Protein 2WZL (pdb70)

Nearest PDB structures (foldseek):
  2wzl-assembly1_A  TM=1.009E+00  e=7.618E-19  Lyssavirus mokola
  7c20-assembly1_A  TM=9.897E-01  e=4.700E-14  Rabies virus Nishigahara RCEH
  7t5h-assembly1_A  TM=9.795E-01  e=1.997E-13  Rabies virus Nishigahara RCEH
  3oa1-assembly2_B  TM=9.879E-01  e=2.541E-13  Rabies virus strain Pasteur vaccin
  7c21-assembly1_A  TM=9.976E-01  e=1.646E-12  Lyssavirus duvenhage

Foldseek 3Di:
DLLVLLLVLCVVCQVPWDWAAWPPGGIDIDGNVVLVDDSSVLSVQLVPQPPSSVQSVVSHRDPRLLSCLSVCLVRPPVCVNTHPNVRSVVVNVVSVVVVVVVVVDDD

B-factor: mean 12.68, std 5.73, range [3.29, 70.08]

Sequence (107 aa):
DIEGEVAHQVAESFSKKYKFPSRSSGIFLWNFEQLKMNLDDIVKAAMNVPGVERIAEKGGKLPLRCILGFVALDSSKRFRLLADNDKVARLIQEDINSYMARLEEAE

CATH classification: 1.20.120.820

InterPro domains:
  IPR004259 Phosphoprotein M1-like [PF03012] (1-297)
  IPR037199 Phosphoprotein, C-terminal [G3DSA:1.20.120.820] (197-303)
  IPR037199 Phosphoprotein, C-terminal [SSF118173] (189-297)
  IPR049506 Rhabdovirus phosphoprotein, C-terminal domain [cd21032] (191-295)

Structure (mmCIF, N/CA/C/O backbone):
data_2WZL
#
_entry.id   2WZL
#
_cell.length_a   25.840
_cell.length_b   48.870
_cell.length_c   85.945
_cell.angle_alpha   90.00
_cell.angle_beta   90.00
_cell.angle_gamma   90.00
#
_symmetry.space_group_name_H-M   'P 21 21 21'
#
loop_
_entity.id
_entity.type
_entity.pdbx_description
1 polymer PHOSPHOPROTEIN
2 non-polymer GLYCEROL
3 water water
#
loop_
_a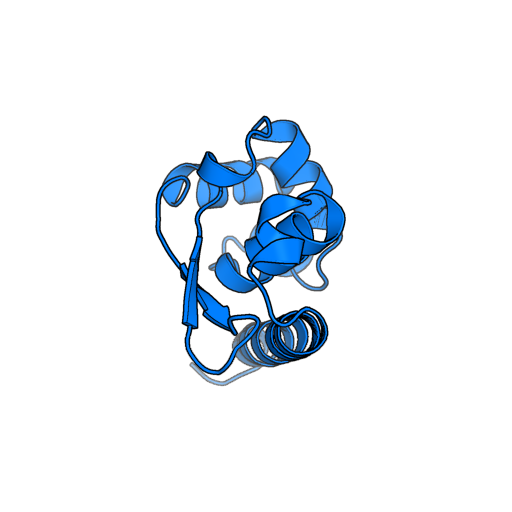tom_site.group_PDB
_atom_site.id
_atom_site.type_symbol
_atom_site.label_atom_id
_atom_site.label_alt_id
_atom_site.label_comp_id
_atom_site.label_asym_id
_atom_site.label_entity_id
_atom_site.label_seq_id
_atom_site.pdbx_PDB_ins_code
_atom_site.Cartn_x
_atom_site.Cartn_y
_atom_site.Cartn_z
_atom_site.occupancy
_atom_site.B_iso_or_equiv
_atom_site.auth_seq_id
_atom_site.auth_comp_id
_atom_site.auth_asym_id
_atom_site.auth_atom_id
_atom_site.pdbx_PDB_model_num
ATOM 1 N N . ASP A 1 197 ? 23.118 46.720 19.208 1.00 14.46 197 ASP A N 1
ATOM 2 C CA . ASP A 1 197 ? 23.330 47.347 17.851 1.00 14.89 197 ASP A CA 1
ATOM 3 C C . ASP A 1 197 ? 22.994 46.383 16.711 1.00 13.93 197 ASP A C 1
ATOM 4 O O . ASP A 1 197 ? 21.824 46.083 16.523 1.00 14.26 197 ASP A O 1
ATOM 9 N N . ILE A 1 198 ? 23.982 45.913 15.938 1.00 12.79 198 ILE A N 1
ATOM 10 C CA . ILE A 1 198 ? 23.694 44.881 14.932 1.00 11.65 198 ILE A CA 1
ATOM 11 C C . ILE A 1 198 ? 23.058 43.661 15.608 1.00 10.97 198 ILE A C 1
ATOM 12 O O . ILE A 1 198 ? 21.993 43.191 15.204 1.00 11.57 198 ILE A O 1
ATOM 17 N N . GLU A 1 199 ? 23.704 43.161 16.651 1.00 10.33 199 GLU A N 1
ATOM 18 C CA . GLU A 1 199 ? 23.143 42.056 17.424 1.00 9.54 199 GLU A CA 1
ATOM 19 C C . GLU A 1 199 ? 21.811 42.444 18.058 1.00 8.49 199 GLU A C 1
ATOM 20 O O . GLU A 1 199 ? 20.910 41.617 18.144 1.00 7.94 199 GLU A O 1
ATOM 26 N N . GLY A 1 200 ? 21.699 43.708 18.480 1.00 8.47 200 GLY A N 1
ATOM 27 C CA . GLY A 1 200 ? 20.457 44.277 19.014 1.00 7.58 200 GLY A CA 1
ATOM 28 C C . GLY A 1 200 ? 19.331 44.266 17.993 1.00 7.49 200 GLY A C 1
ATOM 29 O O . GLY A 1 200 ? 18.199 44.000 18.342 1.00 7.32 200 GLY A O 1
ATOM 30 N N . GLU A 1 201 ? 19.649 44.529 16.725 1.00 7.30 201 GLU A N 1
ATOM 31 C CA . GLU A 1 201 ? 18.661 44.459 15.640 1.00 7.92 201 GLU A CA 1
ATOM 32 C C . GLU A 1 201 ? 18.190 43.012 15.385 1.00 8.07 201 GLU A C 1
ATOM 33 O O . GLU A 1 201 ? 17.005 42.770 15.124 1.00 8.24 201 GLU A O 1
ATOM 39 N N . VAL A 1 202 ? 19.117 42.059 15.476 1.00 8.44 202 VAL A N 1
ATOM 40 C CA . VAL A 1 202 ? 18.773 40.636 15.362 1.00 8.15 202 VAL A CA 1
ATOM 41 C C . VAL A 1 202 ? 17.905 40.261 16.553 1.00 8.77 202 VAL A C 1
ATOM 42 O O . VAL A 1 202 ? 16.901 39.569 16.408 1.00 9.46 202 VAL A O 1
ATOM 46 N N . ALA A 1 203 ? 18.272 40.750 17.730 1.00 8.30 203 ALA A N 1
ATOM 47 C CA . ALA A 1 203 ? 17.515 40.432 18.941 1.00 8.36 203 ALA A CA 1
ATOM 48 C C . ALA A 1 203 ? 16.060 40.920 18.868 1.00 8.67 203 ALA A C 1
ATOM 49 O O . ALA A 1 203 ? 15.129 40.199 19.247 1.00 7.70 203 ALA A O 1
ATOM 51 N N . HIS A 1 204 ? 15.882 42.139 18.361 1.00 9.14 204 HIS A N 1
ATOM 52 C CA . HIS A 1 204 ? 14.558 42.707 18.110 1.00 9.50 204 HIS A CA 1
ATOM 53 C C . HIS A 1 204 ? 13.709 41.826 17.179 1.00 9.57 204 HIS A C 1
ATOM 54 O O . HIS A 1 204 ? 12.610 41.413 17.567 1.00 10.21 204 HIS A O 1
ATOM 61 N N . GLN A 1 205 ? 14.219 41.523 15.981 1.00 9.64 205 GLN A N 1
ATOM 62 C CA . GLN A 1 205 ? 13.464 40.785 14.946 1.00 9.36 205 GLN A CA 1
ATOM 63 C C . GLN A 1 205 ? 13.094 39.369 15.396 1.00 9.49 205 GLN A C 1
ATOM 64 O O . GLN A 1 205 ? 11.982 38.919 15.175 1.00 9.70 205 GLN A O 1
ATOM 70 N N . VAL A 1 206 ? 14.027 38.683 16.038 1.00 9.95 206 VAL A N 1
ATOM 71 C CA . VAL A 1 206 ? 13.765 37.387 16.664 1.00 10.00 206 VAL A CA 1
ATOM 72 C C . VAL A 1 206 ? 12.692 37.462 17.761 1.00 10.41 206 VAL A C 1
ATOM 73 O O . VAL A 1 206 ? 11.811 36.596 17.836 1.00 10.00 206 VAL A O 1
ATOM 77 N N . ALA A 1 207 ? 12.775 38.486 18.613 1.00 10.84 207 ALA A N 1
ATOM 78 C CA . ALA A 1 207 ? 11.840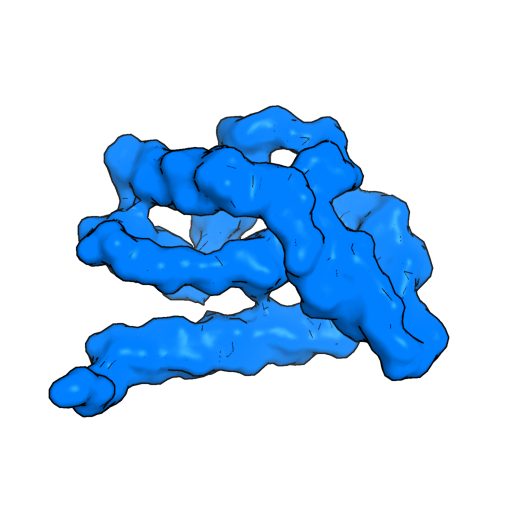 38.656 19.717 1.00 10.89 207 ALA A CA 1
ATOM 79 C C . ALA A 1 207 ? 10.443 38.894 19.167 1.00 11.55 207 ALA A C 1
ATOM 80 O O . ALA A 1 207 ? 9.463 38.341 19.665 1.00 11.48 207 ALA A O 1
ATOM 82 N N . GLU A 1 208 ? 10.375 39.708 18.118 1.00 12.30 208 GLU A N 1
ATOM 83 C CA . GLU A 1 208 ? 9.123 40.060 17.458 1.00 12.96 208 GLU A CA 1
ATOM 84 C C . GLU A 1 208 ? 8.386 38.841 16.869 1.00 13.14 208 GLU A C 1
ATOM 85 O O . GLU A 1 208 ? 7.151 38.800 16.895 1.00 13.18 208 GLU A O 1
ATOM 91 N N . SER A 1 209 ? 9.147 37.854 16.392 1.00 12.98 209 SER A N 1
ATOM 92 C CA . SER A 1 209 ? 8.596 36.622 15.819 1.00 13.00 209 SER A CA 1
ATOM 93 C C . SER A 1 209 ? 8.854 35.383 16.684 1.00 12.71 209 SER A C 1
ATOM 94 O O . SER A 1 209 ? 8.936 34.263 16.180 1.00 12.61 209 SER A O 1
ATOM 97 N N . PHE A 1 210 ? 8.939 35.591 17.992 1.00 12.16 210 PHE A N 1
ATOM 98 C CA . PHE A 1 210 ? 9.423 34.568 18.902 1.00 11.88 210 PHE A CA 1
ATOM 99 C C . PHE A 1 210 ? 8.564 33.316 18.946 1.00 11.75 210 PHE A C 1
ATOM 100 O O . PHE A 1 210 ? 9.092 32.205 19.017 1.00 11.99 210 PHE A O 1
ATOM 108 N N . SER A 1 211 ? 7.249 33.496 18.889 1.00 11.24 211 SER A N 1
ATOM 109 C CA . SER A 1 211 ? 6.324 32.371 18.921 1.00 11.42 211 SER A CA 1
ATOM 110 C C . SER A 1 211 ? 5.790 32.057 17.536 1.00 10.95 211 SER A C 1
ATOM 111 O O . SER A 1 211 ? 4.955 31.174 17.375 1.00 10.74 211 SER A O 1
ATOM 114 N N . LYS A 1 212 ? 6.278 32.781 16.534 1.00 11.05 212 LYS A N 1
ATOM 115 C CA . LYS A 1 212 ? 5.755 32.641 15.183 1.00 10.89 212 LYS A CA 1
ATOM 116 C C . LYS A 1 212 ? 6.223 31.330 14.586 1.00 10.95 212 LYS A C 1
ATOM 117 O O . LYS A 1 212 ? 7.408 31.020 14.594 1.00 11.48 212 LYS A O 1
ATOM 123 N N . LYS A 1 213 ? 5.272 30.565 14.067 1.00 10.85 213 LYS A N 1
ATOM 124 C CA . LYS A 1 213 ? 5.524 29.232 13.557 1.00 10.34 213 LYS A CA 1
ATOM 125 C C . LYS A 1 213 ? 5.902 29.219 12.089 1.00 10.54 213 LYS A C 1
ATOM 126 O O . LYS A 1 213 ? 5.187 29.751 11.226 1.00 9.83 213 LYS A O 1
ATOM 132 N N . TYR A 1 214 ? 7.048 28.608 11.831 1.00 10.10 214 TYR A N 1
ATOM 133 C CA . TYR A 1 214 ? 7.524 28.416 10.476 1.00 10.03 214 TYR A CA 1
ATOM 134 C C . TYR A 1 214 ? 7.448 26.932 10.124 1.00 9.43 214 TYR A C 1
ATOM 135 O O . TYR A 1 214 ? 7.269 26.084 10.994 1.00 9.16 214 TYR A O 1
ATOM 144 N N . LYS A 1 215 ? 7.564 26.620 8.840 1.00 9.59 215 LYS A N 1
ATOM 145 C CA . LYS A 1 215 ? 7.417 25.249 8.385 1.00 9.12 215 LYS A CA 1
ATOM 146 C C . LYS A 1 215 ? 8.758 24.660 7.953 1.00 9.55 215 LYS A C 1
ATOM 147 O O . LYS A 1 215 ? 9.611 25.363 7.395 1.00 9.72 215 LYS A O 1
ATOM 153 N N . PHE A 1 216 ? 8.934 23.374 8.249 1.00 9.43 216 PHE A N 1
ATOM 154 C CA . PHE A 1 216 ? 10.174 22.653 7.987 1.00 9.10 216 PHE A CA 1
ATOM 155 C C . PHE A 1 216 ? 9.863 21.255 7.414 1.00 8.88 216 PHE A C 1
ATOM 156 O O . PHE A 1 216 ? 8.780 20.725 7.606 1.00 7.83 216 PHE A O 1
ATOM 164 N N . PRO A 1 217 ? 10.813 20.672 6.670 1.00 9.35 217 PRO A N 1
ATOM 165 C CA . PRO A 1 217 ? 10.647 19.288 6.241 1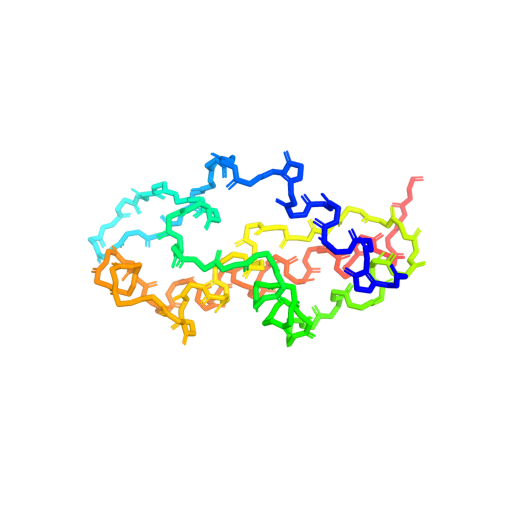.00 9.68 217 PRO A CA 1
ATOM 166 C C . PRO A 1 217 ? 10.690 18.294 7.416 1.00 9.97 217 PRO A C 1
ATOM 167 O O . PRO A 1 217 ? 11.612 18.318 8.237 1.00 9.54 217 PRO A O 1
ATOM 171 N N . SER A 1 218 ? 9.673 17.444 7.475 1.00 10.61 218 SER A N 1
ATOM 172 C CA . SER A 1 218 ? 9.576 16.397 8.463 1.00 11.54 218 SER A CA 1
ATOM 173 C C . SER A 1 218 ? 10.361 15.148 8.075 1.00 12.34 218 SER A C 1
ATOM 174 O O . SER A 1 218 ? 10.567 14.868 6.887 1.00 11.86 218 SER A O 1
ATOM 177 N N . ARG A 1 219 ? 10.752 14.396 9.103 1.00 13.69 219 ARG A N 1
ATOM 178 C CA . ARG A 1 219 ? 11.468 13.130 8.987 1.00 15.45 219 ARG A CA 1
ATOM 179 C C . ARG A 1 219 ? 10.838 12.230 7.933 1.00 16.17 219 ARG A C 1
ATOM 180 O O . ARG A 1 219 ? 11.539 11.657 7.101 1.00 16.54 219 ARG A O 1
ATOM 188 N N . SER A 1 220 ? 9.512 12.116 7.975 1.00 17.25 220 SER A N 1
ATOM 189 C CA . SER A 1 220 ? 8.749 11.346 6.986 1.00 18.02 220 SER A CA 1
ATOM 190 C C . SER A 1 220 ? 8.781 12.041 5.618 1.00 18.28 220 SER A C 1
ATOM 191 O O . SER A 1 220 ? 9.808 12.001 4.924 1.00 19.05 220 SER A O 1
ATOM 194 N N . SER A 1 221 ? 7.672 12.676 5.231 1.00 17.99 221 SER A N 1
ATOM 195 C CA . SER A 1 221 ? 7.596 13.362 3.932 1.00 17.66 221 SER A CA 1
ATOM 196 C C . SER A 1 221 ? 6.877 14.711 3.986 1.00 17.01 221 SER A C 1
ATOM 197 O O . SER A 1 221 ? 7.006 15.526 3.064 1.00 17.48 221 SER A O 1
ATOM 200 N N . GLY A 1 222 ? 6.141 14.952 5.068 1.00 15.79 222 GLY A N 1
ATOM 201 C CA . GLY A 1 222 ? 5.382 16.184 5.205 1.00 14.07 222 GLY A CA 1
ATOM 202 C C . GLY A 1 222 ? 6.199 17.378 5.665 1.00 12.73 222 GLY A C 1
ATOM 203 O O . GLY A 1 222 ? 7.395 17.507 5.351 1.00 11.82 222 GLY A O 1
ATOM 204 N N . ILE A 1 223 ? 5.516 18.270 6.379 1.00 11.66 223 ILE A N 1
ATOM 205 C CA . ILE A 1 223 ? 6.135 19.415 7.047 1.00 11.39 223 ILE A CA 1
ATOM 206 C C . ILE A 1 223 ? 5.784 19.372 8.538 1.00 10.58 223 ILE A C 1
ATOM 207 O O . ILE A 1 223 ? 4.886 18.640 8.946 1.00 10.72 223 ILE A O 1
ATOM 21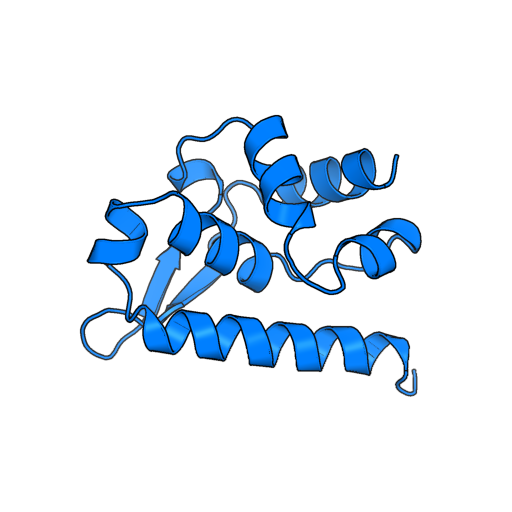2 N N . PHE A 1 224 ? 6.502 20.122 9.356 1.00 9.60 224 PHE A N 1
ATOM 213 C CA . PHE A 1 224 ? 6.077 20.323 10.730 1.00 9.19 224 PHE A CA 1
ATOM 214 C C . PHE A 1 224 ? 6.372 21.766 11.059 1.00 8.94 224 PHE A C 1
ATOM 215 O O . PHE A 1 224 ? 7.113 22.420 10.337 1.00 9.54 224 PHE A O 1
ATOM 223 N N . LEU A 1 225 ? 5.803 22.243 12.156 1.00 9.22 225 LEU A N 1
ATOM 224 C CA . LEU A 1 225 ? 5.871 23.641 12.536 1.00 9.44 225 LEU A CA 1
ATOM 225 C C . LEU A 1 225 ? 6.759 23.811 13.758 1.00 9.72 225 LEU A C 1
ATOM 226 O O . LEU A 1 225 ? 6.774 22.959 14.644 1.00 10.53 225 LEU A O 1
ATOM 231 N N . TRP A 1 226 ? 7.491 24.917 13.804 1.00 9.95 226 TRP A N 1
ATOM 232 C CA . TRP A 1 226 ? 8.469 25.149 14.876 1.00 10.15 226 TRP A CA 1
ATOM 233 C C . TRP A 1 226 ? 8.658 26.644 15.097 1.00 9.69 226 TRP A C 1
ATOM 234 O O . TRP A 1 226 ? 8.622 27.423 14.152 1.00 9.99 226 TRP A O 1
ATOM 245 N N . ASN A 1 227 ? 8.859 27.041 16.347 1.00 9.37 227 ASN A N 1
ATOM 246 C CA . ASN A 1 227 ? 9.195 28.423 16.655 1.00 9.38 227 ASN A CA 1
ATOM 247 C C . ASN A 1 227 ? 10.403 28.565 17.592 1.00 9.77 227 ASN A C 1
ATOM 248 O O . ASN A 1 227 ? 10.869 27.584 18.171 1.00 10.49 227 ASN A O 1
ATOM 253 N N . PHE A 1 228 ? 10.914 29.784 17.729 1.00 9.59 228 PHE A N 1
ATOM 254 C CA . PHE A 1 228 ? 12.038 30.055 18.631 1.00 9.15 228 PHE A CA 1
ATOM 255 C C . PHE A 1 228 ? 11.755 29.645 20.065 1.00 9.05 228 PHE A C 1
ATOM 256 O O . PHE A 1 228 ? 12.624 29.110 20.733 1.00 9.07 228 PHE A O 1
ATOM 264 N N . GLU A 1 229 ? 10.529 29.898 20.510 1.00 9.15 229 GLU A N 1
ATOM 265 C CA . GLU A 1 229 ? 10.054 29.547 21.862 1.00 9.31 229 GLU A CA 1
ATOM 266 C C . GLU A 1 229 ? 10.397 28.093 22.200 1.00 9.27 229 GLU A C 1
ATOM 267 O O . GLU A 1 229 ? 10.829 27.779 23.324 1.00 8.62 229 GLU A O 1
ATOM 273 N N . GLN A 1 230 ? 10.205 27.219 21.209 1.00 9.28 230 GLN A N 1
ATOM 274 C CA . GLN A 1 230 ? 10.376 25.762 21.349 1.00 9.81 230 GLN A CA 1
ATOM 275 C C . GLN A 1 230 ? 11.838 25.310 21.458 1.00 10.31 230 GLN A C 1
ATOM 276 O O . GLN A 1 230 ? 12.107 24.156 21.796 1.00 10.31 230 GLN A O 1
ATOM 282 N N . LEU A 1 231 ? 12.771 26.216 21.171 1.00 10.48 231 LEU A N 1
ATOM 283 C CA . LEU A 1 231 ? 14.202 25.958 21.365 1.00 10.58 231 LEU A CA 1
ATOM 284 C C . LEU A 1 231 ? 14.574 25.828 22.856 1.00 10.73 231 LEU A C 1
ATOM 285 O O . LEU A 1 231 ? 15.588 25.218 23.206 1.00 10.44 231 LEU A O 1
ATOM 290 N N . LYS A 1 232 ? 13.721 26.377 23.721 1.00 11.35 232 LYS A N 1
ATOM 291 C CA . LYS A 1 232 ? 13.965 26.490 25.168 1.00 11.55 232 LYS A CA 1
ATOM 292 C C . LYS A 1 232 ? 15.287 27.179 25.521 1.00 11.55 232 LYS A C 1
ATOM 293 O O . LYS A 1 232 ? 15.923 26.858 26.539 1.00 11.77 232 LYS A O 1
ATOM 299 N N . MET A 1 233 ? 15.639 28.166 24.705 1.00 11.03 233 MET A N 1
ATOM 300 C CA . MET A 1 233 ? 16.874 28.925 24.822 1.00 10.88 233 MET A CA 1
ATOM 301 C C . MET A 1 233 ? 16.580 30.397 25.132 1.00 10.37 233 MET A C 1
ATOM 302 O O . MET A 1 233 ? 15.551 30.923 24.724 1.00 10.13 2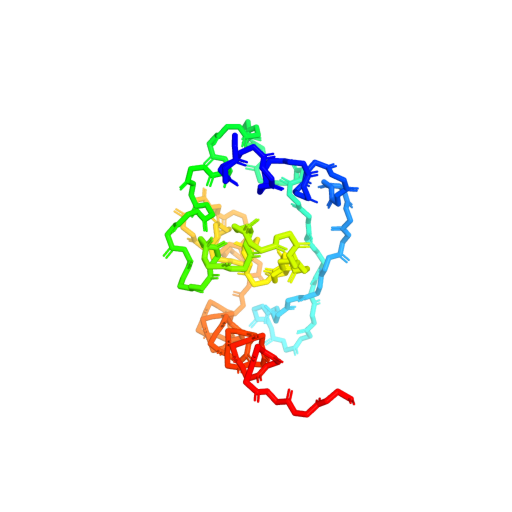33 MET A O 1
ATOM 307 N N . ASN A 1 234 ? 17.503 31.050 25.833 1.00 10.00 234 ASN A N 1
ATOM 308 C CA . ASN A 1 234 ? 17.454 32.499 26.091 1.00 10.39 234 ASN A CA 1
ATOM 309 C C . ASN A 1 234 ? 17.599 33.294 24.796 1.00 10.15 234 ASN A C 1
ATOM 310 O O . ASN A 1 234 ? 18.170 32.805 23.839 1.00 9.09 234 ASN A O 1
ATOM 315 N N . LEU A 1 235 ? 17.093 34.523 24.779 1.00 10.14 235 LEU A N 1
ATOM 316 C CA . LEU A 1 235 ? 17.173 35.359 23.567 1.00 9.92 235 LEU A CA 1
ATOM 317 C C . LEU A 1 235 ? 18.624 35.653 23.173 1.00 9.68 235 LEU A C 1
ATOM 318 O O . LEU A 1 235 ? 18.947 35.626 21.995 1.00 10.16 235 LEU A O 1
ATOM 323 N N . ASP A 1 236 ? 19.478 35.907 24.170 1.00 9.96 236 ASP A N 1
ATOM 324 C CA . ASP A 1 236 ? 20.914 36.155 23.982 1.00 9.87 236 ASP A CA 1
ATOM 325 C C . ASP A 1 236 ? 21.583 34.985 23.235 1.00 10.42 236 ASP A C 1
ATOM 326 O O . ASP A 1 236 ? 22.199 35.185 22.167 1.00 10.79 236 ASP A O 1
ATOM 331 N N . ASP A 1 237 ? 21.421 33.765 23.766 1.00 9.99 237 ASP A N 1
ATOM 332 C CA . ASP A 1 237 ? 21.992 32.560 23.160 1.00 9.28 237 ASP A CA 1
ATOM 333 C C . ASP A 1 237 ? 21.533 32.360 21.734 1.00 9.55 237 ASP A C 1
ATOM 334 O O . ASP A 1 237 ? 22.330 31.971 20.879 1.00 9.68 237 ASP A O 1
ATOM 339 N N . ILE A 1 238 ? 20.252 32.629 21.488 1.00 9.81 238 ILE A N 1
ATOM 340 C CA . ILE A 1 238 ? 19.688 32.554 20.137 1.00 10.67 238 ILE A CA 1
ATOM 341 C C . ILE A 1 238 ? 20.303 33.594 19.196 1.00 11.11 238 ILE A C 1
ATOM 342 O O . ILE A 1 238 ? 20.572 33.297 18.028 1.00 11.39 238 ILE A O 1
ATOM 347 N N . VAL A 1 239 ? 20.516 34.815 19.687 1.00 11.30 239 VAL A N 1
ATOM 348 C CA . VAL A 1 239 ? 21.106 35.874 18.841 1.00 11.70 239 VAL A CA 1
ATOM 349 C C . VAL A 1 239 ? 22.558 35.519 18.502 1.00 11.61 239 VAL A C 1
ATOM 350 O O . VAL A 1 239 ? 22.970 35.570 17.339 1.00 11.09 239 VAL A O 1
ATOM 354 N N . LYS A 1 240 ? 23.309 35.135 19.529 1.00 11.66 240 LYS A N 1
ATOM 355 C CA . LYS A 1 240 ? 24.676 34.650 19.396 1.00 12.47 240 LYS A CA 1
ATOM 356 C C . LYS A 1 240 ? 24.783 33.575 18.317 1.00 12.66 240 LYS A C 1
ATOM 357 O O . LYS A 1 240 ? 25.615 33.668 17.421 1.00 14.16 240 LYS A O 1
ATOM 363 N N . ALA A 1 241 ? 23.905 32.579 18.386 1.00 12.57 241 ALA A N 1
ATOM 364 C CA . ALA A 1 241 ? 23.889 31.483 17.439 1.00 12.15 241 ALA A CA 1
ATOM 365 C C . ALA A 1 241 ? 23.426 31.930 16.038 1.00 12.37 241 ALA A C 1
ATOM 366 O O . ALA A 1 241 ? 23.921 31.413 15.041 1.00 11.46 241 ALA A O 1
ATOM 368 N N . ALA A 1 242 ? 22.502 32.894 15.975 1.00 12.57 242 ALA A N 1
ATOM 369 C CA . ALA A 1 242 ? 22.040 33.473 14.693 1.00 13.09 242 ALA A CA 1
ATOM 370 C C . ALA A 1 242 ? 23.133 34.187 13.896 1.00 13.25 242 ALA A C 1
ATOM 371 O O . ALA A 1 242 ? 23.064 34.255 12.647 1.00 13.63 242 ALA A O 1
ATOM 373 N N . MET A 1 243 ? 24.099 34.765 14.610 1.00 13.49 243 MET A N 1
ATOM 374 C CA . MET A 1 243 ? 25.271 35.414 13.989 1.00 14.15 243 MET A CA 1
ATOM 375 C C . MET A 1 243 ? 26.123 34.481 13.100 1.00 13.63 243 MET A C 1
ATOM 376 O O . MET A 1 243 ? 26.781 34.939 12.168 1.00 13.80 243 MET A O 1
ATOM 381 N N . ASN A 1 244 ? 26.098 33.181 13.384 1.00 12.94 244 ASN A N 1
ATOM 382 C CA . ASN A 1 244 ? 26.788 32.190 12.554 1.00 11.86 244 ASN A CA 1
ATOM 383 C C . ASN A 1 244 ? 26.223 32.010 11.137 1.00 11.64 244 ASN A C 1
ATOM 384 O O . ASN A 1 244 ? 26.899 31.452 10.269 1.00 11.29 244 ASN A O 1
ATOM 389 N N . VAL A 1 245 ? 24.979 32.433 10.926 1.00 12.12 245 VAL A N 1
ATOM 390 C CA . VAL A 1 245 ? 24.290 32.266 9.641 1.00 12.53 245 VAL A CA 1
ATOM 391 C C . VAL A 1 245 ? 24.802 33.337 8.671 1.00 12.78 245 VAL A C 1
ATOM 392 O O . VAL A 1 245 ? 24.708 34.524 8.967 1.00 13.19 245 VAL A O 1
ATOM 396 N N . PRO A 1 246 ? 25.332 32.917 7.505 1.00 12.56 246 PRO A N 1
ATOM 397 C CA . PRO A 1 246 ? 25.843 33.823 6.470 1.00 12.36 246 PRO A CA 1
ATOM 398 C C . PRO A 1 246 ? 24.815 34.857 6.024 1.00 12.35 246 PRO A C 1
ATOM 399 O O . PRO A 1 246 ? 23.658 34.510 5.782 1.00 11.88 246 PRO A O 1
ATOM 403 N N . GLY A 1 247 ? 25.239 36.115 5.918 1.00 11.87 247 GLY A N 1
ATOM 404 C CA . GLY A 1 247 ? 24.338 37.195 5.542 1.00 11.90 247 GLY A CA 1
ATOM 405 C C . GLY A 1 247 ? 23.561 37.897 6.640 1.00 12.84 247 GLY A C 1
ATOM 406 O O . GLY A 1 247 ? 23.063 39.003 6.415 1.00 13.81 247 GLY A O 1
ATOM 407 N N . VAL A 1 248 ? 23.456 37.282 7.820 1.00 11.85 248 VAL A N 1
ATOM 408 C CA . VAL A 1 248 ? 22.697 37.860 8.942 1.00 12.20 248 VAL A CA 1
ATOM 409 C C . VAL A 1 248 ? 23.272 39.190 9.479 1.00 12.11 248 VAL A C 1
ATOM 410 O O . VAL A 1 248 ? 22.525 40.125 9.810 1.00 12.41 248 VAL A O 1
ATOM 414 N N . GLU A 1 249 ? 24.592 39.274 9.573 1.00 11.59 249 GLU A N 1
ATOM 415 C CA . GLU A 1 249 ? 25.244 40.520 9.941 1.00 10.96 249 GLU A CA 1
ATOM 416 C C . GLU A 1 249 ? 24.962 41.651 8.946 1.00 10.24 249 GLU A C 1
ATOM 417 O O . GLU A 1 249 ? 24.655 42.778 9.343 1.00 9.17 249 GLU A O 1
ATOM 423 N N . ARG A 1 250 ? 25.106 41.344 7.654 1.00 9.88 250 ARG A N 1
ATOM 424 C CA . ARG A 1 250 ? 24.963 42.334 6.602 1.00 9.68 250 ARG A CA 1
ATOM 425 C C . ARG A 1 250 ? 23.542 42.895 6.556 1.00 9.82 250 ARG A C 1
ATOM 426 O O . ARG A 1 250 ? 23.344 44.118 6.503 1.00 10.10 250 ARG A O 1
ATOM 434 N N . ILE A 1 251 ? 22.563 41.996 6.553 1.00 9.83 251 ILE A N 1
ATOM 435 C CA . ILE A 1 251 ? 21.150 42.375 6.524 1.00 9.83 251 ILE A CA 1
ATOM 436 C C . ILE A 1 251 ? 20.724 43.197 7.757 1.00 10.99 251 ILE A C 1
ATOM 437 O O . ILE A 1 251 ? 20.080 44.249 7.606 1.00 10.97 251 ILE A O 1
ATOM 442 N N . ALA A 1 252 ? 21.080 42.721 8.956 1.00 10.28 252 ALA A N 1
ATOM 443 C CA . ALA A 1 252 ? 20.731 43.414 10.201 1.00 11.60 252 ALA A CA 1
ATOM 444 C C . ALA A 1 252 ? 21.339 44.816 10.305 1.00 12.25 252 ALA A C 1
ATOM 445 O O . ALA A 1 252 ? 20.693 45.741 10.801 1.00 12.98 252 ALA A O 1
ATOM 447 N N . GLU A 1 253 ? 22.577 44.963 9.843 1.00 12.51 253 GLU A N 1
ATOM 448 C CA . GLU A 1 253 ? 23.239 46.251 9.820 1.00 13.21 253 GLU A CA 1
ATOM 449 C C . GLU A 1 253 ? 22.472 47.278 8.980 1.00 13.33 253 GLU A C 1
ATOM 450 O O . GLU A 1 253 ? 22.506 48.468 9.276 1.00 13.26 253 GLU A O 1
ATOM 456 N N . LYS A 1 254 ? 21.774 46.809 7.951 1.00 13.46 2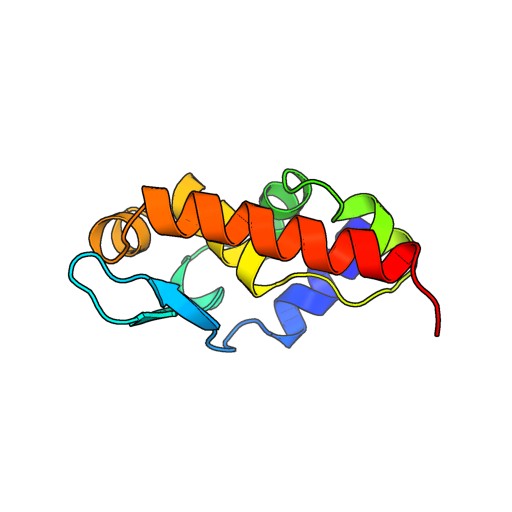54 LYS A N 1
ATOM 457 C CA . LYS A 1 254 ? 20.978 47.683 7.084 1.00 13.88 254 LYS A CA 1
ATOM 458 C C . LYS A 1 254 ? 19.545 47.885 7.576 1.00 14.17 254 LYS A C 1
ATOM 459 O O . LYS A 1 254 ? 18.790 48.661 6.981 1.00 14.37 254 LYS A O 1
ATOM 465 N N . GLY A 1 255 ? 19.167 47.178 8.640 1.00 14.15 255 GLY A N 1
ATOM 466 C CA . GLY A 1 255 ? 17.783 47.150 9.105 1.00 14.21 255 GLY A CA 1
ATOM 467 C C . GLY A 1 255 ? 16.833 46.417 8.158 1.00 14.25 255 GLY A C 1
ATOM 468 O O . GLY A 1 255 ? 15.623 46.661 8.175 1.00 14.35 255 GLY A O 1
ATOM 469 N N . GLY A 1 256 ? 17.375 45.526 7.326 1.00 13.29 256 GLY A N 1
ATOM 470 C CA . GLY A 1 256 ? 16.556 44.711 6.438 1.00 12.55 256 GLY A CA 1
ATOM 471 C C . GLY A 1 256 ? 15.865 43.553 7.138 1.00 12.04 256 GLY A C 1
ATOM 472 O O . GLY A 1 256 ? 16.175 43.236 8.280 1.00 11.93 256 GLY A O 1
ATOM 473 N N . LYS A 1 257 ? 14.926 42.916 6.444 1.00 12.00 257 LYS A N 1
ATOM 474 C CA . LYS A 1 257 ? 14.226 41.759 6.985 1.00 12.04 257 LYS A CA 1
ATOM 475 C C . LYS A 1 257 ? 15.129 40.532 6.990 1.00 11.89 257 LYS A C 1
ATOM 476 O O . LYS A 1 257 ? 15.620 40.106 5.936 1.00 11.57 257 LYS A O 1
ATOM 482 N N . LEU A 1 258 ? 15.325 39.980 8.181 1.00 10.32 258 LEU A N 1
ATOM 483 C CA . LEU A 1 258 ? 16.159 38.812 8.388 1.00 11.39 258 LEU A CA 1
ATOM 484 C C . LEU A 1 258 ? 15.474 37.505 7.974 1.00 11.06 258 LEU A C 1
ATOM 485 O O . LEU A 1 258 ? 14.265 37.378 8.097 1.00 11.48 258 LEU A O 1
ATOM 490 N N . PRO A 1 259 ? 16.253 36.524 7.507 1.00 11.16 259 PRO A N 1
ATOM 491 C CA . PRO A 1 259 ? 15.681 35.211 7.188 1.00 11.25 259 PRO A CA 1
ATOM 492 C C . PRO A 1 259 ? 15.419 34.373 8.442 1.00 12.35 259 PRO A C 1
ATOM 493 O O . PRO A 1 259 ? 16.231 33.504 8.772 1.00 13.69 259 PRO A O 1
ATOM 497 N N . LEU A 1 260 ? 14.311 34.634 9.139 1.00 12.38 260 LEU A N 1
ATOM 498 C CA . LEU A 1 260 ? 14.078 34.029 10.457 1.00 12.74 260 LEU A CA 1
ATOM 499 C C . LEU A 1 260 ? 13.803 32.531 10.457 1.00 13.17 260 LEU A C 1
ATOM 500 O O . LEU A 1 260 ? 14.175 31.839 11.407 1.00 13.57 260 LEU A O 1
ATOM 505 N N . ARG A 1 261 ? 13.151 32.029 9.407 1.00 13.73 261 ARG A N 1
ATOM 506 C CA . ARG A 1 261 ? 12.950 30.595 9.265 1.00 13.04 261 ARG A CA 1
ATOM 507 C C . ARG A 1 261 ? 14.284 29.893 9.052 1.00 12.61 261 ARG A C 1
ATOM 508 O O . ARG A 1 261 ? 14.544 28.835 9.632 1.00 11.88 261 ARG A O 1
ATOM 516 N N . CYS A 1 262 ? 15.118 30.487 8.204 1.00 13.11 262 CYS A N 1
ATOM 517 C CA . CYS A 1 262 ? 16.473 30.000 7.950 1.00 12.94 262 CYS A CA 1
ATOM 518 C C . CYS A 1 262 ? 17.311 30.035 9.222 1.00 12.71 262 CYS A C 1
ATOM 519 O O . CYS A 1 262 ? 18.017 29.070 9.539 1.00 13.11 262 CYS A O 1
ATOM 522 N N . ILE A 1 263 ? 17.232 31.153 9.942 1.00 12.73 263 ILE A N 1
ATOM 523 C CA . ILE A 1 263 ? 17.954 31.309 11.195 1.00 11.89 263 ILE A CA 1
ATOM 524 C C . ILE A 1 263 ? 17.534 30.254 12.200 1.00 12.41 263 ILE A C 1
ATOM 525 O O . ILE A 1 263 ? 18.377 29.554 12.756 1.00 13.52 263 ILE A O 1
ATOM 530 N N . LEU A 1 264 ? 16.232 30.163 12.455 1.00 12.58 264 LEU A N 1
ATOM 531 C CA . LEU A 1 264 ? 15.681 29.187 13.383 1.00 11.39 264 LEU A CA 1
ATOM 532 C C . LEU A 1 264 ? 16.041 27.763 12.969 1.00 11.27 264 LEU A C 1
ATOM 533 O O . LEU A 1 264 ? 16.382 26.955 13.809 1.00 10.56 264 LEU A O 1
ATOM 538 N N . GLY A 1 265 ? 15.927 27.451 11.678 1.00 11.14 265 GLY A N 1
ATOM 539 C CA . GLY A 1 265 ? 16.401 26.168 11.174 1.00 11.29 265 GLY A CA 1
ATOM 540 C C . GLY A 1 265 ? 17.837 25.845 11.604 1.00 11.91 265 GLY A C 1
ATOM 541 O O . GLY A 1 265 ? 18.101 24.760 12.120 1.00 11.00 265 GLY A O 1
ATOM 542 N N . PHE A 1 266 ? 18.755 26.796 11.383 1.00 12.51 266 PHE A N 1
ATOM 543 C CA . PHE A 1 266 ? 20.179 26.596 11.646 1.00 12.96 266 PHE A CA 1
ATOM 544 C C . PHE A 1 266 ? 20.434 26.382 13.112 1.00 12.60 266 PHE A C 1
ATOM 545 O O . PHE A 1 266 ? 21.145 25.458 13.490 1.00 12.58 266 PHE A O 1
ATOM 553 N N . VAL A 1 267 ? 19.869 27.268 13.927 1.00 12.65 267 VAL A N 1
ATOM 554 C CA . VAL A 1 267 ? 19.994 27.195 15.367 1.00 12.37 267 VAL A CA 1
ATOM 555 C C . VAL A 1 267 ? 19.377 25.892 15.898 1.00 13.12 267 VAL A C 1
ATOM 556 O O . VAL A 1 267 ? 19.936 25.271 16.810 1.00 13.21 267 VAL A O 1
ATOM 560 N N . ALA A 1 268 ? 18.241 25.472 15.332 1.00 12.39 268 ALA A N 1
ATOM 561 C CA . ALA A 1 268 ? 17.588 24.266 15.822 1.00 12.53 268 ALA A CA 1
ATOM 562 C C . ALA A 1 268 ? 18.426 23.026 15.546 1.00 12.39 268 ALA A C 1
ATOM 563 O O . ALA A 1 268 ? 18.610 22.190 16.432 1.00 12.13 268 ALA A O 1
ATOM 565 N N . LEU A 1 269 ? 18.940 22.926 14.317 1.00 12.40 269 LEU A N 1
ATOM 566 C CA . LEU A 1 269 ? 19.875 21.852 13.957 1.00 12.51 269 LEU A CA 1
ATOM 567 C C . LEU A 1 269 ? 21.088 21.821 14.883 1.00 12.73 269 LEU A C 1
ATOM 568 O O . LEU A 1 269 ? 21.544 20.750 15.276 1.00 12.66 269 LEU A O 1
ATOM 573 N N . ASP A 1 270 ? 21.588 23.000 15.241 1.00 12.96 270 ASP A N 1
ATOM 574 C CA . ASP A 1 270 ? 22.793 23.117 16.062 1.00 13.21 270 ASP A CA 1
ATOM 575 C C . ASP A 1 270 ? 22.568 22.835 17.561 1.00 12.79 270 ASP A C 1
ATOM 576 O O . ASP A 1 270 ? 23.518 22.481 18.259 1.00 12.90 270 ASP A O 1
ATOM 581 N N . SER A 1 271 ? 21.336 22.989 18.055 1.00 11.98 271 SER A N 1
ATOM 582 C CA . SER A 1 271 ? 21.099 22.982 19.508 1.00 11.98 271 SER A CA 1
ATOM 583 C C . SER A 1 271 ? 19.947 22.118 20.008 1.00 11.10 271 SER A C 1
ATOM 584 O O . SER A 1 271 ? 19.815 21.927 21.226 1.00 11.04 271 SER A O 1
ATOM 587 N N . SER A 1 272 ? 19.101 21.634 19.096 1.00 9.76 272 SER A N 1
ATOM 588 C CA . SER A 1 272 ? 17.845 20.970 19.498 1.00 8.59 272 SER A CA 1
ATOM 589 C C . SER A 1 272 ? 17.683 19.507 19.072 1.00 8.09 272 SER A C 1
ATOM 590 O O . SER A 1 272 ? 17.440 19.208 17.906 1.00 7.84 272 SER A O 1
ATOM 593 N N . LYS A 1 273 ? 17.789 18.615 20.055 1.00 8.13 273 LYS A N 1
ATOM 594 C CA . LYS A 1 273 ? 17.530 17.193 19.883 1.00 8.13 273 LYS A CA 1
ATOM 595 C C . LYS A 1 273 ? 16.109 16.926 19.329 1.00 8.34 273 LYS A C 1
ATOM 596 O O . LYS A 1 273 ? 15.944 16.173 18.359 1.00 8.94 273 LYS A O 1
ATOM 602 N N . ARG A 1 274 ? 15.105 17.576 19.912 1.00 8.01 274 ARG A N 1
ATOM 603 C CA . ARG A 1 274 ? 13.713 17.433 19.483 1.00 7.88 274 ARG A CA 1
ATOM 604 C C . ARG A 1 274 ? 13.522 17.800 18.015 1.00 8.13 274 ARG A C 1
ATOM 605 O O . ARG A 1 274 ? 13.010 17.008 17.245 1.00 7.49 274 ARG A O 1
ATOM 613 N N . PHE A 1 275 ? 13.948 19.002 17.650 1.00 8.68 275 PHE A N 1
ATOM 614 C CA . PHE A 1 275 ? 13.936 19.429 16.265 1.00 8.90 275 PHE A CA 1
ATOM 615 C C . PHE A 1 275 ? 14.626 18.408 15.349 1.00 9.06 275 PHE A C 1
ATOM 616 O O . PHE A 1 275 ? 14.094 18.071 14.298 1.00 9.13 275 PHE A O 1
ATOM 624 N N . ARG A 1 276 ? 15.815 17.952 15.746 1.00 9.10 276 ARG A N 1
ATOM 625 C CA . ARG A 1 276 ? 16.557 16.916 15.017 1.00 9.61 276 ARG A CA 1
ATOM 626 C C . ARG A 1 276 ? 15.809 15.594 14.904 1.00 9.75 276 ARG A C 1
ATOM 627 O O . ARG A 1 276 ? 15.936 14.911 13.891 1.00 9.42 276 ARG A O 1
ATOM 635 N N . LEU A 1 277 ? 15.073 15.204 15.950 1.00 10.33 277 LEU A N 1
ATOM 636 C CA . LEU A 1 277 ? 14.264 13.981 15.870 1.00 10.58 277 LEU A CA 1
ATOM 637 C C . LEU A 1 277 ? 13.088 14.168 14.910 1.00 10.47 277 LEU A C 1
ATOM 638 O O . LEU A 1 277 ? 12.795 13.268 14.116 1.00 10.46 277 LEU A O 1
ATOM 643 N N . LEU A 1 278 ? 12.451 15.345 14.965 1.00 9.64 278 LEU A N 1
ATOM 644 C CA . LEU A 1 278 ? 11.305 15.667 14.109 1.00 9.17 278 LEU A CA 1
ATOM 645 C C . LEU A 1 278 ? 11.653 15.898 12.635 1.00 8.74 278 LEU A C 1
ATOM 646 O O . LEU A 1 278 ? 10.834 15.589 11.772 1.00 8.41 278 LEU A O 1
ATOM 651 N N . ALA A 1 279 ? 12.843 16.426 12.341 1.00 8.43 279 ALA A N 1
ATOM 652 C CA . ALA A 1 279 ? 13.163 16.903 10.946 1.00 9.34 279 ALA A CA 1
ATOM 653 C C . ALA A 1 279 ? 13.883 15.945 10.002 1.00 9.19 279 ALA A C 1
ATOM 654 O O . ALA A 1 279 ? 14.583 15.048 10.434 1.00 9.98 279 ALA A O 1
ATOM 656 N N . ASP A 1 280 ? 13.741 16.181 8.699 1.00 9.84 280 ASP A N 1
ATOM 657 C CA . ASP A 1 280 ? 14.706 15.683 7.726 1.00 10.07 280 ASP A CA 1
ATOM 658 C C . ASP A 1 280 ? 15.921 16.608 7.757 1.00 10.91 280 ASP A C 1
ATOM 659 O O . ASP A 1 280 ? 15.923 17.664 7.117 1.00 11.65 280 ASP A O 1
ATOM 664 N N . ASN A 1 281 ? 16.951 16.222 8.505 1.00 11.55 281 ASN A N 1
ATOM 665 C CA . ASN A 1 281 ? 18.088 17.120 8.762 1.00 11.58 281 ASN A CA 1
ATOM 666 C C . ASN A 1 281 ? 18.782 17.615 7.482 1.00 11.33 281 ASN A C 1
ATOM 667 O O . ASN A 1 281 ? 19.102 18.802 7.351 1.00 10.86 281 ASN A O 1
ATOM 672 N N . ASP A 1 282 ? 18.997 16.705 6.535 1.00 10.85 282 ASP A N 1
ATOM 673 C CA . ASP A 1 282 ? 19.621 17.070 5.268 1.00 10.32 282 ASP A CA 1
ATOM 674 C C . ASP A 1 282 ? 18.742 18.054 4.511 1.00 9.83 282 ASP A C 1
ATOM 675 O O . ASP A 1 282 ? 19.241 19.000 3.940 1.00 9.67 282 ASP A O 1
ATOM 680 N N . LYS A 1 283 ? 17.430 17.836 4.540 1.00 9.60 283 LYS A N 1
ATOM 681 C CA . LYS A 1 283 ? 16.493 18.709 3.858 1.00 9.90 283 LYS A CA 1
ATOM 682 C C . LYS A 1 283 ? 16.496 20.107 4.453 1.00 9.66 283 LYS A C 1
ATOM 683 O O . LYS A 1 283 ? 16.374 21.084 3.716 1.00 9.05 283 LYS A O 1
ATOM 689 N N . VAL A 1 284 ? 16.632 20.200 5.779 1.00 9.22 284 VAL A N 1
ATOM 690 C CA . VAL A 1 284 ? 16.714 21.499 6.431 1.00 9.19 284 VAL A CA 1
ATOM 691 C C . VAL A 1 284 ? 17.985 22.244 6.032 1.00 9.54 284 VAL A C 1
ATOM 692 O O . VAL A 1 284 ? 17.943 23.453 5.778 1.00 9.17 284 VAL A O 1
ATOM 696 N N . ALA A 1 285 ? 19.102 21.524 5.988 1.00 9.62 285 ALA A N 1
ATOM 697 C CA . ALA A 1 285 ? 20.355 22.087 5.525 1.00 10.22 285 ALA A CA 1
ATOM 698 C C . ALA A 1 285 ? 20.193 22.718 4.125 1.00 10.84 285 ALA A C 1
ATOM 699 O O . ALA A 1 285 ? 20.623 23.856 3.896 1.00 10.66 285 ALA A O 1
ATOM 701 N N . ARG A 1 286 ? 19.575 21.974 3.206 1.00 11.38 286 ARG A N 1
ATOM 702 C CA . ARG A 1 286 ? 19.290 22.472 1.860 1.00 12.50 286 ARG A CA 1
ATOM 703 C C . ARG A 1 286 ? 18.361 23.680 1.929 1.00 12.49 286 ARG A C 1
ATOM 704 O O . ARG A 1 286 ? 18.513 24.618 1.174 1.00 13.02 286 ARG A O 1
ATOM 712 N N . LEU A 1 287 ? 17.411 23.661 2.857 1.00 12.90 287 LEU A N 1
ATOM 713 C CA . LEU A 1 287 ? 16.461 24.761 2.984 1.00 12.57 287 LEU A CA 1
ATOM 714 C C . LEU A 1 287 ? 17.122 26.041 3.505 1.00 12.87 287 LEU A C 1
ATOM 715 O O . LEU A 1 287 ? 16.746 27.158 3.121 1.00 12.61 287 LEU A O 1
ATOM 720 N N . ILE A 1 288 ? 18.105 25.856 4.375 1.00 12.76 288 ILE A N 1
ATOM 721 C CA . ILE A 1 288 ? 18.935 26.942 4.882 1.00 13.30 288 ILE A CA 1
ATOM 722 C C . ILE A 1 288 ? 19.619 27.674 3.710 1.00 13.38 288 ILE A C 1
ATOM 723 O O . ILE A 1 288 ? 19.590 28.901 3.635 1.00 14.03 288 ILE A O 1
ATOM 728 N N . GLN A 1 289 ? 20.208 26.902 2.804 1.00 13.08 289 GLN A N 1
ATOM 729 C CA . GLN A 1 289 ? 20.925 27.415 1.632 1.00 13.55 289 GLN A CA 1
ATOM 730 C C . GLN A 1 289 ? 20.057 28.214 0.661 1.00 13.75 289 GLN A C 1
ATOM 731 O O . GLN A 1 289 ? 20.457 29.284 0.180 1.00 13.21 289 GLN A O 1
ATOM 737 N N . GLU A 1 290 ? 18.886 27.659 0.356 1.00 14.22 290 GLU A N 1
ATOM 738 C CA . GLU A 1 290 ? 17.913 28.295 -0.534 1.00 14.47 290 GLU A CA 1
ATOM 739 C C . GLU A 1 290 ? 17.420 29.645 0.048 1.00 14.14 290 GLU A C 1
ATOM 740 O O . GLU A 1 290 ? 17.327 30.624 -0.674 1.00 13.72 290 GLU A O 1
ATOM 746 N N . ASP A 1 291 ? 17.173 29.711 1.357 1.00 14.30 291 ASP A N 1
ATOM 747 C CA . ASP A 1 291 ? 16.793 30.978 1.993 1.00 14.16 291 ASP A CA 1
ATOM 748 C C . ASP A 1 291 ? 17.898 32.037 1.914 1.00 14.30 291 ASP A C 1
ATOM 74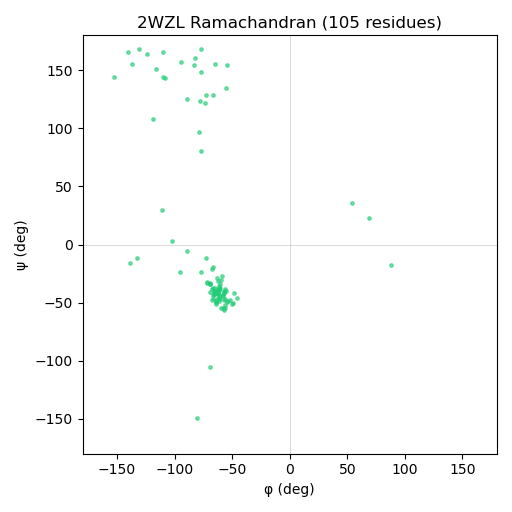9 O O . ASP A 1 291 ? 17.637 33.201 1.545 1.00 14.17 291 ASP A O 1
ATOM 754 N N . ILE A 1 292 ? 19.122 31.635 2.253 1.00 13.92 292 ILE A N 1
ATOM 755 C CA . ILE A 1 292 ? 20.292 32.496 2.078 1.00 13.75 292 ILE A CA 1
ATOM 756 C C . ILE A 1 292 ? 20.419 32.992 0.624 1.00 13.38 292 ILE A C 1
ATOM 757 O O . ILE A 1 292 ? 20.554 34.189 0.371 1.00 14.22 292 ILE A O 1
ATOM 762 N N . ASN A 1 293 ? 20.330 32.090 -0.341 1.00 13.35 293 ASN A N 1
ATOM 763 C CA . ASN A 1 293 ? 20.415 32.514 -1.730 1.00 12.69 293 ASN A CA 1
ATOM 764 C C . ASN A 1 293 ? 19.359 33.555 -2.084 1.00 12.11 293 ASN A C 1
ATOM 765 O O . ASN A 1 293 ? 19.654 34.524 -2.776 1.00 11.71 293 ASN A O 1
ATOM 770 N N . SER A 1 294 ? 18.137 33.347 -1.601 1.00 11.78 294 SER A N 1
ATOM 771 C CA . SER A 1 294 ? 17.003 34.254 -1.849 1.00 12.30 294 SER A CA 1
ATOM 772 C C . SER A 1 294 ? 17.207 35.660 -1.246 1.00 12.09 294 SER A C 1
ATOM 773 O O . SER A 1 294 ? 17.044 36.682 -1.933 1.00 11.15 294 SER A O 1
ATOM 776 N N . TYR A 1 295 ? 17.556 35.700 0.040 1.00 11.94 295 TYR A N 1
ATOM 777 C CA . TYR A 1 295 ? 17.778 36.964 0.767 1.00 12.69 295 TYR A CA 1
ATOM 778 C C . TYR A 1 295 ? 19.006 37.779 0.282 1.00 12.82 295 TYR A C 1
ATOM 779 O O . TYR A 1 295 ? 18.953 39.012 0.228 1.00 13.04 295 TYR A O 1
ATOM 788 N N . MET A 1 296 ? 20.090 37.086 -0.078 1.00 12.72 296 MET A N 1
ATOM 789 C CA . MET A 1 296 ? 21.313 37.719 -0.590 1.00 11.94 296 MET A CA 1
ATOM 790 C C . MET A 1 296 ? 21.093 38.252 -1.984 1.00 11.41 296 MET A C 1
ATOM 791 O O . MET A 1 296 ? 21.667 39.282 -2.376 1.00 10.77 296 MET A O 1
ATOM 796 N N . ALA A 1 297 ? 20.263 37.553 -2.741 1.00 10.09 297 ALA A N 1
ATOM 797 C CA . ALA A 1 297 ? 19.878 38.042 -4.048 1.00 9.73 297 ALA A CA 1
ATOM 798 C C . ALA A 1 297 ? 19.057 39.340 -3.903 1.00 10.02 297 ALA A C 1
ATOM 799 O O . ALA A 1 297 ? 19.280 40.312 -4.642 1.00 8.94 297 ALA A O 1
ATOM 801 N N . ARG A 1 298 ? 18.169 39.381 -2.904 1.00 9.57 298 ARG A N 1
ATOM 802 C CA . ARG A 1 298 ? 17.300 40.550 -2.681 1.00 10.04 298 ARG A CA 1
ATOM 803 C C . ARG A 1 298 ? 18.110 41.840 -2.510 1.00 9.80 298 ARG A C 1
ATOM 804 O O . ARG A 1 298 ? 17.723 42.894 -3.020 1.00 9.89 298 ARG A O 1
ATOM 812 N N . LEU A 1 299 ? 19.250 41.742 -1.825 1.00 10.14 299 LEU A N 1
ATOM 813 C CA . LEU A 1 299 ? 20.154 42.904 -1.634 1.00 9.64 299 LEU A CA 1
ATOM 814 C C . LEU A 1 299 ? 20.731 43.437 -2.961 1.00 9.08 299 LEU A C 1
ATOM 815 O O . LEU A 1 299 ? 21.054 44.622 -3.073 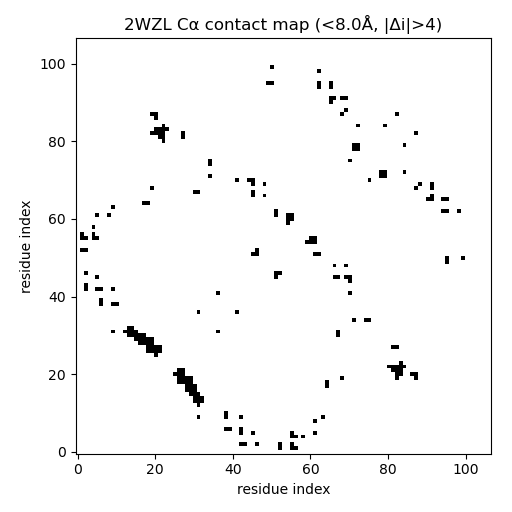1.00 8.80 299 LEU A O 1
ATOM 820 N N . GLU A 1 300 ? 20.883 42.560 -3.948 1.00 9.09 300 GLU A N 1
ATOM 821 C CA . GLU A 1 300 ? 21.474 42.932 -5.246 1.00 9.37 300 GLU A CA 1
ATOM 822 C C . GLU A 1 300 ? 20.443 43.274 -6.289 1.00 9.49 300 GLU A C 1
ATOM 823 O O . GLU A 1 300 ? 20.747 43.983 -7.272 1.00 9.53 300 GLU A O 1
ATOM 829 N N . GLU A 1 301 ? 19.237 42.741 -6.098 1.00 9.28 301 GLU A N 1
ATOM 830 C CA . GLU A 1 301 ? 18.245 42.747 -7.157 1.00 9.69 301 GLU A CA 1
ATOM 831 C C . GLU A 1 301 ? 17.498 44.056 -7.262 1.00 9.63 301 GLU A C 1
ATOM 832 O O . GLU A 1 301 ? 17.484 44.850 -6.312 1.00 7.45 301 GLU A O 1
ATOM 838 N N . ALA A 1 302 ? 16.897 44.254 -8.443 1.00 9.53 302 ALA A N 1
ATOM 839 C CA . ALA A 1 302 ? 16.029 45.376 -8.742 1.00 10.55 302 ALA A CA 1
ATOM 840 C C . ALA A 1 302 ? 14.899 45.502 -7.737 1.00 10.98 302 ALA A C 1
ATOM 841 O O . ALA A 1 302 ? 14.496 44.525 -7.118 1.00 11.52 302 ALA A O 1
ATOM 843 N N . GLU A 1 303 ? 14.401 46.722 -7.588 1.00 12.00 303 GLU A N 1
ATOM 844 C CA . GLU A 1 303 ? 13.313 47.036 -6.681 1.00 12.62 303 GLU A CA 1
ATOM 845 C C . GLU A 1 303 ? 12.234 47.712 -7.509 1.00 12.60 303 GLU A C 1
ATOM 846 O O . GLU A 1 303 ? 12.494 48.759 -8.099 1.00 13.11 303 GLU A O 1
#

Organism: Mokola virus (NCBI:txid12538)

Secondary structure (DSSP, 8-state):
-HHHHHHHHHHHTTT--EEEEBSSSSEEEE-GGGG---HHHHHHHHTTSTTHHHHHHTTPPP-HHHHHHHHHHHH-HHHHHHB-HHHHHHHHHHHHHHHHHHHHS--

Solvent-accessible surface area: 6665 Å² total; per-residue (Å²): 153,49,102,35,50,0,22,107,24,0,47,130,19,56,65,117,109,37,116,2,21,21,164,92,106,44,111,28,95,1,9,0,99,59,16,197,50,109,65,116,65,0,10,157,14,0,46,94,3,79,19,0,105,116,4,4,118,127,51,25,170,6,3,21,55,1,0,0,1,54,0,0,41,98,55,12,154,130,0,98,118,66,4,39,55,100,94,1,46,146,28,16,104,107,15,18,98,68,75,40,36,184,61,143,106,109,212

Radius of gyration: 13.4 Å; Cα contacts (8 Å, |Δi|>4): 121; chains: 1; bounding box: 21×36×35 Å